Protein AF-A0A418VEW1-F1 (afdb_monomer)

Radius of gyration: 13.75 Å; Cα contacts (8 Å, |Δi|>4): 126; chains: 1; bounding box: 34×32×37 Å

Sequence (76 aa):
MEGENQTATFRPGQPLPGDPSTTKERTLYHQARSGGPLATMTREGGTWQWRQLHGDVQDGYGSGTWSEMQQWLRQG

Foldseek 3Di:
DPPCPPPPPDFPFDADDPDPVPDDAPGWHWDAAPVGFIKIWGAHPQKIWMWTDDDPDDTDTDMGHPVVVVVVSHVD

Mean predicted aligned error: 7.28 Å

Solvent-accessible surface area (backbone atoms only — not comparable to full-atom values): 4604 Å² total; per-residue (Å²): 136,90,80,78,82,70,76,70,74,86,70,62,68,41,74,60,70,96,50,76,87,79,58,56,72,83,39,54,21,23,50,67,22,66,64,60,42,39,28,41,34,35,27,55,96,86,33,33,38,38,33,52,42,89,51,104,57,80,89,45,73,52,71,41,47,71,67,55,52,55,51,56,40,62,71,64

pLDDT: mean 83.75, std 16.17, range [41.0, 97.12]

Structure (mmCIF, N/CA/C/O backbone):
data_AF-A0A418VEW1-F1
#
_entry.id   AF-A0A418VEW1-F1
#
loop_
_atom_site.group_PDB
_atom_site.id
_atom_site.type_symbol
_atom_site.label_atom_id
_atom_site.label_alt_id
_atom_site.label_comp_id
_atom_site.label_asym_id
_atom_site.label_entity_id
_atom_site.label_seq_id
_atom_site.pdbx_PDB_ins_code
_atom_site.Cartn_x
_atom_site.Cartn_y
_atom_site.Cartn_z
_atom_site.occupancy
_atom_site.B_iso_or_equiv
_atom_site.auth_seq_id
_atom_site.auth_comp_id
_atom_site.auth_asym_id
_atom_site.auth_atom_id
_atom_site.pdbx_PDB_model_num
ATOM 1 N N . MET A 1 1 ? 22.743 22.586 -25.699 1.00 41.00 1 MET A N 1
ATOM 2 C CA . MET A 1 1 ? 22.363 21.163 -25.815 1.00 41.00 1 MET A CA 1
ATOM 3 C C . MET A 1 1 ? 21.454 20.860 -24.639 1.00 41.00 1 MET A C 1
ATOM 5 O O . MET A 1 1 ? 21.933 20.426 -23.605 1.00 41.00 1 MET A O 1
ATOM 9 N N . GLU A 1 2 ? 20.173 21.198 -24.753 1.00 42.28 2 GLU A N 1
ATOM 10 C CA . GLU A 1 2 ? 19.186 20.968 -23.691 1.00 42.28 2 GLU A CA 1
ATOM 11 C C . GLU A 1 2 ? 18.436 19.686 -24.04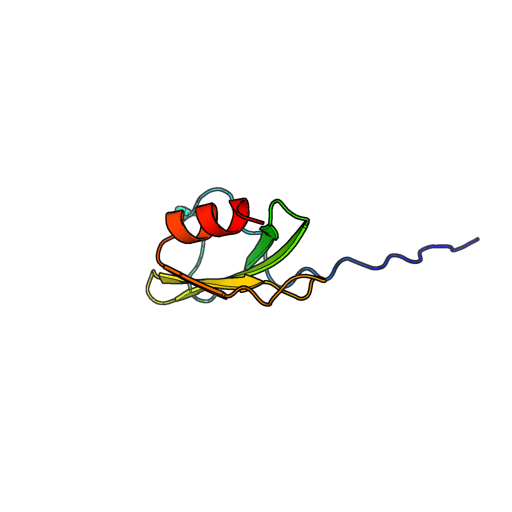4 1.00 42.28 2 GLU A C 1
ATOM 13 O O . GLU A 1 2 ? 17.429 19.688 -24.742 1.00 42.28 2 GLU A O 1
ATOM 18 N N . GLY A 1 3 ? 19.049 18.564 -23.674 1.00 44.16 3 GLY A N 1
ATOM 19 C CA . GLY A 1 3 ? 18.528 17.217 -23.881 1.00 44.16 3 GLY A CA 1
ATOM 20 C C . GLY A 1 3 ? 17.911 16.669 -22.604 1.00 44.16 3 GLY A C 1
ATOM 21 O O . GLY A 1 3 ? 18.221 15.553 -22.210 1.00 44.16 3 GLY A O 1
ATOM 22 N N . GLU A 1 4 ? 17.076 17.451 -21.930 1.00 45.94 4 GLU A N 1
ATOM 23 C CA . GLU A 1 4 ? 16.303 16.972 -20.788 1.00 45.94 4 GLU A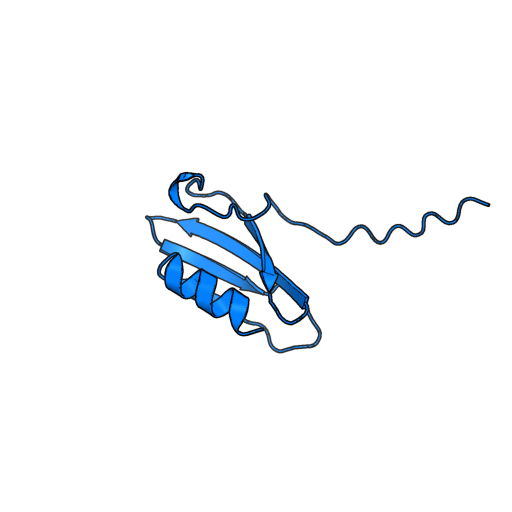 CA 1
ATOM 24 C C . GLU A 1 4 ? 14.991 16.374 -21.291 1.00 45.94 4 GLU A C 1
ATOM 26 O O . GLU A 1 4 ? 13.905 16.873 -21.013 1.00 45.94 4 GLU A O 1
ATOM 31 N N . ASN A 1 5 ? 15.076 15.277 -22.048 1.00 46.78 5 ASN A N 1
ATOM 32 C CA . ASN A 1 5 ? 13.907 14.431 -22.276 1.00 46.78 5 ASN A CA 1
ATOM 33 C C . ASN A 1 5 ? 13.672 13.605 -21.000 1.00 46.78 5 ASN A C 1
ATOM 35 O O . ASN A 1 5 ? 13.853 12.390 -20.961 1.00 46.78 5 ASN A O 1
ATOM 39 N N . GLN A 1 6 ? 13.371 14.305 -19.905 1.00 47.09 6 GLN A N 1
ATOM 40 C CA . GLN A 1 6 ? 12.967 13.714 -18.644 1.00 47.09 6 GLN A CA 1
ATOM 41 C C . GLN A 1 6 ? 11.532 13.226 -18.842 1.00 47.09 6 GLN A C 1
ATOM 43 O O . GLN A 1 6 ? 10.572 13.936 -18.550 1.00 47.09 6 GLN A O 1
ATOM 48 N N . THR A 1 7 ? 11.356 12.003 -19.346 1.00 50.00 7 THR A N 1
ATOM 49 C CA . THR A 1 7 ? 10.123 11.247 -19.106 1.00 50.00 7 THR A CA 1
ATOM 50 C C . THR A 1 7 ? 10.015 11.052 -17.598 1.00 50.00 7 THR A C 1
ATOM 52 O O . THR A 1 7 ? 10.464 10.039 -17.061 1.00 50.00 7 THR A O 1
ATOM 55 N N . ALA A 1 8 ? 9.511 12.062 -16.887 1.00 56.41 8 ALA A N 1
ATOM 56 C CA . ALA A 1 8 ? 9.238 11.980 -15.468 1.00 56.41 8 ALA A CA 1
ATOM 57 C C . ALA A 1 8 ? 8.303 10.788 -15.280 1.00 56.41 8 ALA A C 1
ATOM 59 O O . ALA A 1 8 ? 7.152 10.818 -15.714 1.00 56.41 8 ALA A O 1
ATOM 60 N N . THR A 1 9 ? 8.824 9.701 -14.708 1.00 68.25 9 THR A N 1
ATOM 61 C CA . THR A 1 9 ? 8.029 8.516 -14.396 1.00 68.25 9 THR A CA 1
ATOM 62 C C . THR A 1 9 ? 6.822 8.988 -13.600 1.00 68.25 9 THR A C 1
ATOM 64 O O . THR A 1 9 ? 6.988 9.562 -12.523 1.00 68.25 9 THR A O 1
ATOM 67 N N . PHE A 1 10 ? 5.622 8.807 -14.149 1.00 71.44 10 PHE A N 1
ATOM 68 C CA . PHE A 1 10 ? 4.388 9.213 -13.491 1.00 71.44 10 PHE A CA 1
ATOM 69 C C . PHE A 1 10 ? 4.312 8.544 -12.114 1.00 71.44 10 PHE A C 1
ATOM 71 O O . PHE A 1 10 ? 4.361 7.322 -12.021 1.00 71.44 10 PHE A O 1
ATOM 78 N N . ARG A 1 11 ? 4.229 9.340 -11.044 1.00 80.38 11 ARG A N 1
ATOM 79 C CA . ARG A 1 11 ? 4.198 8.878 -9.647 1.00 80.38 11 ARG A CA 1
ATOM 80 C C . ARG A 1 11 ? 2.962 9.453 -8.959 1.00 80.38 11 ARG A C 1
ATOM 82 O O . ARG A 1 11 ? 3.014 10.579 -8.467 1.00 80.38 11 ARG A O 1
ATOM 89 N N . PRO A 1 12 ? 1.829 8.739 -8.961 1.00 84.56 12 PRO A N 1
ATOM 90 C CA . PRO A 1 12 ? 0.599 9.250 -8.370 1.00 84.56 12 PRO A CA 1
ATOM 91 C C . PRO A 1 12 ? 0.649 9.205 -6.842 1.00 84.56 12 PRO A C 1
ATOM 93 O O . PRO A 1 12 ? 1.064 8.214 -6.247 1.00 84.56 12 PRO A O 1
ATOM 96 N N . GLY A 1 13 ? 0.157 10.256 -6.191 1.00 90.88 13 GLY A N 1
ATOM 97 C CA . GLY A 1 13 ? 0.083 10.295 -4.731 1.00 90.88 13 GLY A CA 1
ATOM 98 C C . GLY A 1 13 ? 1.457 10.226 -4.052 1.00 90.88 13 GLY A C 1
ATOM 99 O O . GLY A 1 13 ? 2.457 10.706 -4.583 1.00 90.88 13 GLY A O 1
ATOM 100 N N . GLN A 1 14 ? 1.503 9.646 -2.854 1.00 94.00 14 GLN A N 1
ATOM 101 C CA . GLN A 1 14 ? 2.710 9.571 -2.021 1.00 94.00 14 GLN A CA 1
ATOM 102 C C . GLN A 1 14 ? 3.450 8.237 -2.197 1.00 94.00 14 GLN A C 1
ATOM 104 O O . GLN A 1 14 ? 2.817 7.237 -2.511 1.00 94.00 14 GLN A O 1
ATOM 109 N N . PRO A 1 15 ? 4.773 8.160 -1.984 1.00 94.12 15 PRO A N 1
ATOM 110 C CA . PRO A 1 15 ? 5.445 6.865 -1.928 1.00 94.12 15 PRO A CA 1
ATOM 111 C C . PRO A 1 15 ? 4.872 6.029 -0.779 1.00 94.12 15 PRO A C 1
ATOM 113 O O . PRO A 1 15 ? 4.619 6.559 0.307 1.00 94.12 15 PRO A O 1
ATOM 116 N N . LEU A 1 16 ? 4.661 4.733 -1.009 1.00 94.25 16 LEU A N 1
ATOM 117 C CA . LEU A 1 16 ? 4.223 3.831 0.049 1.00 94.25 16 LEU A CA 1
ATOM 118 C C . LEU A 1 16 ? 5.310 3.764 1.138 1.00 94.25 16 LEU A C 1
ATOM 120 O O . LEU A 1 16 ? 6.456 3.423 0.829 1.00 94.25 16 LEU A O 1
ATOM 124 N N . PRO A 1 17 ? 4.996 4.095 2.400 1.00 93.38 17 PRO A N 1
ATOM 125 C CA . PRO A 1 17 ? 5.972 3.996 3.474 1.00 93.38 17 PRO A CA 1
ATOM 126 C C . PRO A 1 17 ? 6.268 2.530 3.819 1.00 93.38 17 PRO A C 1
ATOM 128 O O . PRO A 1 17 ? 5.461 1.643 3.566 1.00 93.38 17 PRO A O 1
ATOM 131 N N . GLY A 1 18 ? 7.418 2.263 4.441 1.00 90.75 18 GLY A N 1
ATOM 132 C CA . GLY A 1 18 ? 7.768 0.906 4.887 1.00 90.75 18 GLY A CA 1
ATOM 133 C C . GLY A 1 18 ? 6.963 0.423 6.099 1.00 90.75 18 GLY A C 1
ATOM 134 O O . GLY A 1 18 ? 6.838 -0.781 6.309 1.00 90.75 18 GLY A O 1
ATOM 135 N N . ASP A 1 19 ? 6.405 1.354 6.879 1.00 90.19 19 ASP A N 1
ATOM 136 C CA . ASP A 1 19 ? 5.659 1.058 8.100 1.00 90.19 19 ASP A CA 1
ATOM 137 C C . ASP A 1 19 ? 4.159 1.384 7.930 1.00 90.19 19 ASP A C 1
ATOM 139 O O . ASP A 1 19 ? 3.812 2.545 7.670 1.00 90.19 19 ASP A O 1
ATOM 143 N N . PRO A 1 20 ? 3.244 0.412 8.118 1.00 88.56 20 PRO A N 1
ATOM 144 C CA . PRO A 1 20 ? 1.807 0.632 7.968 1.00 88.56 20 PRO A CA 1
ATOM 145 C C . PRO A 1 20 ? 1.220 1.647 8.958 1.00 88.56 20 PRO A C 1
ATOM 147 O O . PRO A 1 20 ? 0.194 2.254 8.656 1.00 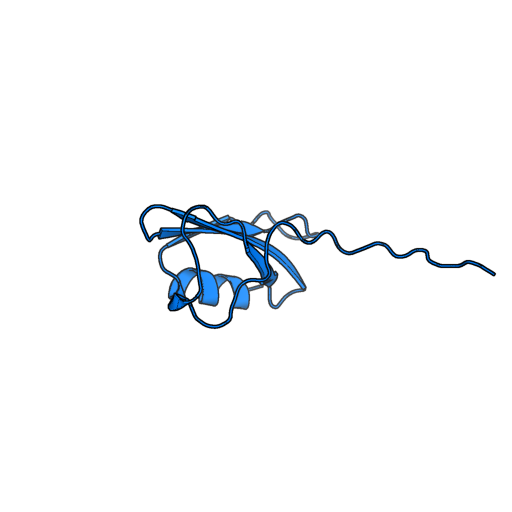88.56 20 PRO A O 1
ATOM 150 N N . SER A 1 21 ? 1.826 1.863 10.127 1.00 90.06 21 SER A N 1
ATOM 151 C CA . SER A 1 21 ? 1.347 2.836 11.124 1.00 90.06 21 SER A CA 1
ATOM 152 C C . SER A 1 21 ? 1.516 4.287 10.672 1.00 90.06 21 SER A C 1
ATOM 154 O O . SER A 1 21 ? 0.815 5.173 11.152 1.00 90.06 21 SER A O 1
ATOM 156 N N . THR A 1 22 ? 2.397 4.528 9.700 1.00 92.19 22 THR A N 1
ATOM 157 C CA . THR A 1 22 ? 2.624 5.855 9.109 1.00 92.19 22 THR A CA 1
ATOM 158 C C . THR A 1 22 ? 1.647 6.177 7.974 1.00 92.19 22 THR A C 1
ATOM 160 O O . THR A 1 22 ? 1.637 7.290 7.443 1.00 92.19 22 THR A O 1
ATOM 163 N N . THR A 1 23 ? 0.813 5.205 7.598 1.00 93.62 23 THR A N 1
ATOM 164 C CA . THR A 1 23 ? -0.184 5.362 6.540 1.00 93.62 23 THR A CA 1
ATOM 165 C C . THR A 1 23 ? -1.441 6.045 7.056 1.00 93.62 23 THR A C 1
ATOM 167 O O . THR A 1 23 ? -1.784 5.972 8.237 1.00 93.62 23 THR A O 1
ATOM 170 N N . LYS A 1 24 ? -2.149 6.712 6.150 1.00 95.06 24 LYS A N 1
ATOM 171 C CA . LYS A 1 24 ? -3.395 7.418 6.422 1.00 95.06 24 LYS A CA 1
ATOM 172 C C . LYS A 1 24 ? -4.505 6.841 5.558 1.00 95.06 24 LYS A C 1
ATOM 174 O O . LYS A 1 24 ? -4.287 6.490 4.398 1.00 95.06 24 LYS A O 1
ATOM 179 N N . GLU A 1 25 ? -5.702 6.781 6.128 1.00 95.06 25 GLU A N 1
ATOM 180 C CA . GLU A 1 25 ? -6.917 6.466 5.378 1.00 95.06 25 GLU A CA 1
ATOM 181 C C . GLU A 1 25 ? -7.112 7.475 4.235 1.00 95.06 25 GLU A C 1
ATOM 183 O O . GLU A 1 25 ? -6.664 8.626 4.324 1.00 95.06 25 GLU A O 1
ATOM 188 N N . ARG A 1 26 ? -7.787 7.050 3.161 1.00 94.44 26 ARG A N 1
ATOM 189 C CA . ARG A 1 26 ? -8.157 7.890 2.006 1.00 94.44 26 ARG A CA 1
ATOM 190 C C . ARG A 1 26 ? -6.975 8.582 1.325 1.00 94.44 26 ARG A C 1
ATOM 192 O O . ARG A 1 26 ? -7.141 9.588 0.640 1.00 94.44 26 ARG A O 1
ATOM 199 N N . THR A 1 27 ? -5.768 8.060 1.525 1.00 94.56 27 THR A N 1
A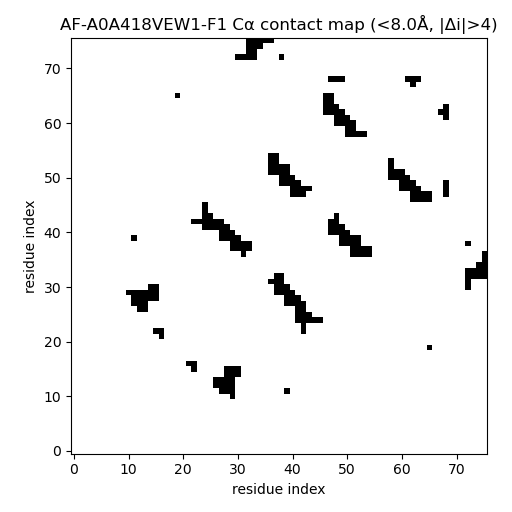TOM 200 C CA . THR A 1 27 ? -4.541 8.592 0.933 1.00 94.56 27 THR A CA 1
ATOM 201 C C . THR A 1 27 ? -4.063 7.650 -0.158 1.00 94.56 27 THR A C 1
ATOM 203 O O . THR A 1 27 ? -3.917 6.451 0.070 1.00 94.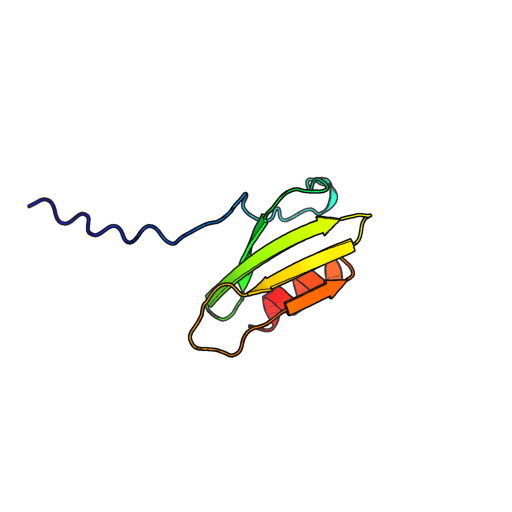56 27 THR A O 1
ATOM 206 N N . LEU A 1 28 ? -3.835 8.206 -1.348 1.00 95.06 28 LEU A N 1
ATOM 207 C CA . LEU A 1 28 ? -3.290 7.469 -2.479 1.00 95.06 28 LEU A CA 1
ATOM 208 C C . LEU A 1 28 ? -1.774 7.338 -2.328 1.00 95.06 28 LEU A C 1
ATOM 210 O O . LEU A 1 28 ? -1.062 8.344 -2.241 1.00 95.06 28 LEU A O 1
ATOM 214 N N . TYR A 1 29 ? -1.295 6.104 -2.365 1.00 95.44 29 TYR A N 1
ATOM 215 C CA . TYR A 1 29 ? 0.114 5.750 -2.349 1.00 95.44 29 TYR A CA 1
ATOM 216 C C . TYR A 1 29 ? 0.540 5.077 -3.658 1.00 95.44 29 TYR A C 1
ATOM 218 O O . TYR A 1 29 ? -0.294 4.508 -4.365 1.00 95.44 29 TYR A O 1
ATOM 226 N N . HIS A 1 30 ? 1.838 5.098 -3.961 1.00 94.38 30 HIS A N 1
ATOM 227 C CA . HIS A 1 30 ? 2.448 4.375 -5.073 1.00 94.38 30 HIS A CA 1
ATOM 228 C C . HIS A 1 30 ? 3.692 3.590 -4.654 1.00 94.38 30 HIS A C 1
ATOM 230 O O . HIS A 1 30 ? 4.463 4.019 -3.795 1.00 94.38 30 HIS A O 1
ATOM 236 N N . GLN A 1 31 ? 3.922 2.462 -5.324 1.00 92.38 31 GLN A N 1
ATOM 237 C CA . GLN A 1 31 ? 5.159 1.689 -5.226 1.00 92.38 31 GLN A CA 1
ATOM 238 C C . GLN A 1 31 ? 5.360 0.848 -6.490 1.00 92.38 31 GLN A C 1
ATOM 240 O O . GLN A 1 31 ? 4.390 0.378 -7.083 1.00 92.38 31 GLN A O 1
ATOM 245 N N . ALA A 1 32 ? 6.612 0.670 -6.915 1.00 89.56 32 ALA A N 1
ATOM 246 C CA . ALA A 1 32 ? 6.944 -0.265 -7.986 1.00 89.56 32 ALA A CA 1
ATOM 247 C C . ALA A 1 32 ? 6.857 -1.709 -7.475 1.00 89.56 32 ALA A C 1
ATOM 249 O O . ALA A 1 32 ? 7.344 -2.015 -6.384 1.00 89.56 32 ALA A O 1
ATOM 250 N N . ARG A 1 33 ? 6.251 -2.594 -8.267 1.00 88.44 33 ARG A N 1
ATOM 251 C CA . ARG A 1 33 ? 6.305 -4.042 -8.034 1.00 88.44 33 ARG A CA 1
ATOM 252 C C . ARG A 1 33 ? 7.706 -4.569 -8.346 1.00 88.44 33 ARG A C 1
ATOM 254 O O . ARG A 1 33 ? 8.462 -3.921 -9.070 1.00 88.44 33 ARG A O 1
ATOM 261 N N . SER A 1 34 ? 8.034 -5.758 -7.842 1.00 84.62 34 SER A N 1
ATOM 262 C CA . SER A 1 34 ? 9.338 -6.402 -8.075 1.00 84.62 34 SER A CA 1
ATOM 263 C C . SER A 1 34 ? 9.719 -6.519 -9.562 1.00 84.62 34 SER A C 1
ATOM 265 O O . SER A 1 34 ? 10.881 -6.303 -9.894 1.00 84.62 34 SER A O 1
ATOM 267 N N . GLY A 1 35 ? 8.751 -6.743 -10.453 1.00 77.31 35 GLY A N 1
ATOM 268 C CA . GLY A 1 35 ? 8.958 -6.843 -11.902 1.00 77.31 35 GLY A CA 1
ATOM 269 C C . GLY A 1 35 ? 9.031 -5.516 -12.654 1.00 77.31 35 GLY A C 1
ATOM 270 O O . GLY A 1 35 ? 9.194 -5.519 -13.871 1.00 77.31 35 GLY A O 1
ATOM 271 N N . GLY A 1 36 ? 8.889 -4.376 -11.969 1.00 80.38 36 GLY A N 1
ATOM 272 C CA . GLY A 1 36 ? 8.989 -3.043 -12.570 1.00 80.38 36 GLY A CA 1
ATOM 273 C C . GLY A 1 36 ? 7.681 -2.257 -12.761 1.00 80.38 36 GLY A C 1
ATOM 274 O O . GLY A 1 36 ? 7.751 -1.031 -12.644 1.00 80.38 36 GLY A O 1
ATOM 275 N N . PRO A 1 37 ? 6.493 -2.863 -12.996 1.00 85.94 37 PRO A N 1
ATOM 276 C CA . PRO A 1 37 ? 5.254 -2.097 -13.109 1.00 85.94 37 PRO A CA 1
ATOM 277 C C . PRO A 1 37 ? 4.957 -1.280 -11.852 1.00 85.94 37 PRO A C 1
ATOM 279 O O . PRO A 1 37 ? 5.111 -1.758 -10.724 1.00 85.94 37 PRO A O 1
ATOM 282 N N . LEU A 1 38 ? 4.490 -0.048 -12.041 1.00 88.62 38 LEU A N 1
ATOM 283 C CA . LEU A 1 38 ? 4.065 0.799 -10.933 1.00 88.62 38 LEU A CA 1
ATOM 284 C C . LEU A 1 38 ? 2.691 0.352 -10.433 1.00 88.62 38 LEU A C 1
ATOM 286 O O . LEU A 1 38 ? 1.849 -0.063 -11.217 1.00 88.62 38 LEU A O 1
ATOM 290 N N . ALA A 1 39 ? 2.429 0.466 -9.139 1.00 91.81 39 ALA A N 1
ATOM 291 C CA . ALA A 1 39 ? 1.113 0.245 -8.559 1.00 91.81 39 ALA A CA 1
ATOM 292 C C . ALA A 1 39 ? 0.650 1.470 -7.767 1.00 91.81 39 ALA A C 1
ATOM 294 O O . ALA A 1 39 ? 1.465 2.239 -7.257 1.00 91.81 39 ALA A O 1
ATOM 295 N N . THR A 1 40 ? -0.668 1.615 -7.636 1.00 94.06 40 THR A N 1
ATOM 296 C CA . THR A 1 40 ? -1.333 2.524 -6.692 1.00 94.06 40 THR A CA 1
ATOM 297 C C . THR A 1 40 ? -2.080 1.754 -5.629 1.00 94.06 40 THR A C 1
ATOM 299 O O . THR A 1 40 ? -2.612 0.683 -5.914 1.00 94.06 40 THR A O 1
ATOM 302 N N . MET A 1 41 ? -2.147 2.315 -4.430 1.00 95.31 41 MET A N 1
ATOM 303 C CA . MET A 1 41 ? -2.837 1.709 -3.306 1.00 95.31 41 MET A CA 1
ATOM 304 C C . MET A 1 41 ? -3.439 2.764 -2.383 1.00 95.31 41 MET A C 1
ATOM 306 O O . MET A 1 41 ? -2.854 3.823 -2.178 1.00 95.31 41 MET A O 1
ATOM 310 N N . THR A 1 42 ? -4.604 2.464 -1.826 1.00 96.44 42 THR A N 1
ATOM 311 C CA . THR A 1 42 ? -5.346 3.339 -0.915 1.00 96.44 42 THR A CA 1
ATOM 312 C C . THR A 1 42 ? -5.862 2.499 0.240 1.00 96.44 42 THR A C 1
ATOM 314 O O . THR A 1 42 ? -6.217 1.333 0.056 1.00 96.44 42 THR A O 1
ATOM 317 N N . ARG A 1 43 ? -5.908 3.084 1.435 1.00 94.88 43 ARG A N 1
ATOM 318 C CA . ARG A 1 43 ? -6.469 2.446 2.623 1.00 94.88 43 ARG A CA 1
ATOM 319 C C . ARG A 1 43 ? -7.840 3.040 2.937 1.00 94.88 43 ARG A C 1
ATOM 321 O O . ARG A 1 43 ? -7.944 4.251 3.122 1.00 94.88 43 ARG A O 1
ATOM 328 N N . GLU A 1 44 ? -8.868 2.203 2.979 1.00 93.81 44 GLU A N 1
ATOM 329 C CA . GLU A 1 44 ? -10.257 2.587 3.247 1.00 93.81 44 GLU A CA 1
ATOM 330 C C . GLU A 1 44 ? -10.879 1.617 4.253 1.00 93.81 44 GLU A C 1
ATOM 332 O O . GLU A 1 44 ? -10.900 0.404 4.034 1.00 93.81 44 GLU A O 1
ATOM 337 N N . GLY A 1 45 ? -11.388 2.137 5.369 1.00 91.25 45 GLY A N 1
ATOM 338 C CA . GLY A 1 45 ? -12.011 1.319 6.410 1.00 91.25 45 GLY A CA 1
ATOM 339 C C . GLY A 1 45 ? -11.046 0.300 7.021 1.00 91.25 45 GLY A C 1
ATOM 340 O O . GLY A 1 45 ? -11.470 -0.772 7.443 1.00 91.25 45 GLY A O 1
ATOM 341 N N . GLY A 1 46 ? -9.743 0.597 7.030 1.00 90.06 46 GLY A N 1
ATOM 342 C CA . GLY A 1 46 ? -8.707 -0.335 7.479 1.00 90.06 46 GLY A CA 1
ATOM 343 C C . GLY A 1 46 ? -8.323 -1.427 6.472 1.00 90.06 46 GLY A C 1
ATOM 344 O O . GLY A 1 46 ? -7.394 -2.186 6.753 1.00 90.06 46 GLY A O 1
ATOM 345 N N . THR A 1 47 ? -8.961 -1.489 5.302 1.00 95.25 47 THR A N 1
ATOM 346 C CA . THR A 1 47 ? -8.618 -2.405 4.207 1.00 95.25 47 THR A CA 1
ATOM 347 C C . THR A 1 47 ? -7.801 -1.681 3.145 1.00 95.25 47 THR A C 1
ATOM 349 O O . THR A 1 47 ? -8.098 -0.550 2.766 1.00 95.25 47 THR A O 1
ATOM 352 N N . TRP A 1 48 ? -6.760 -2.335 2.646 1.00 97.12 48 TRP A N 1
ATOM 353 C CA . TRP A 1 48 ? -5.987 -1.858 1.509 1.00 97.12 48 TRP A CA 1
ATOM 354 C C . TRP A 1 48 ? -6.650 -2.273 0.211 1.00 97.12 48 TRP A C 1
ATOM 356 O O . TRP A 1 48 ? -7.084 -3.410 0.064 1.00 97.12 48 TRP A O 1
ATOM 366 N N . GLN A 1 49 ? -6.684 -1.357 -0.742 1.00 96.81 49 GLN A N 1
ATOM 367 C CA . GLN A 1 49 ? -7.033 -1.609 -2.131 1.00 96.81 49 GLN A CA 1
ATOM 368 C C . GLN A 1 49 ? -5.827 -1.235 -2.975 1.00 96.81 49 GLN A C 1
ATOM 370 O O . GLN A 1 49 ? -5.230 -0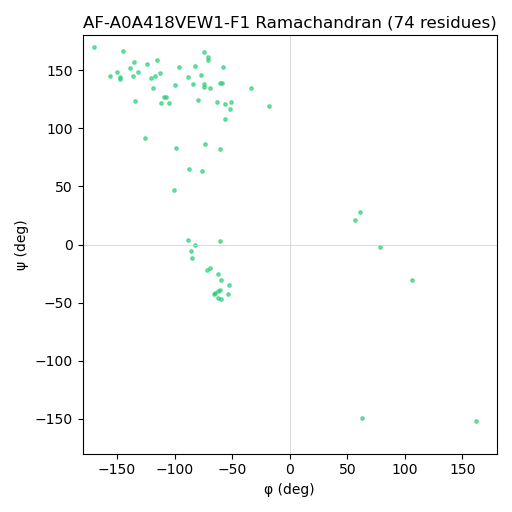.184 -2.747 1.00 96.81 49 GLN A O 1
ATOM 375 N N . TRP A 1 50 ? -5.455 -2.071 -3.937 1.00 95.19 50 TRP A N 1
ATOM 376 C CA . TRP A 1 50 ? -4.320 -1.818 -4.812 1.00 95.19 50 TRP A CA 1
ATOM 377 C C . TRP A 1 50 ? -4.621 -2.205 -6.252 1.00 95.19 50 TRP A C 1
ATOM 379 O O . TRP A 1 50 ? -5.428 -3.086 -6.546 1.00 95.19 50 TRP A O 1
ATOM 389 N N . ARG A 1 51 ? -3.945 -1.520 -7.166 1.00 92.62 51 ARG A N 1
ATOM 390 C CA . ARG A 1 51 ? -4.003 -1.778 -8.601 1.00 92.62 51 ARG A CA 1
ATOM 391 C C . ARG A 1 51 ? -2.665 -1.462 -9.240 1.00 92.62 51 ARG A C 1
ATOM 393 O O . ARG A 1 51 ? -2.013 -0.487 -8.867 1.00 92.62 51 ARG A O 1
ATOM 400 N N . GLN A 1 52 ? -2.276 -2.261 -10.213 1.00 90.62 52 GLN A N 1
ATOM 401 C CA . GLN A 1 52 ? -1.178 -1.964 -11.109 1.00 90.62 52 GLN A CA 1
ATOM 402 C C . GLN A 1 52 ? -1.596 -0.801 -12.013 1.00 90.62 52 GLN A C 1
ATOM 404 O O . GLN A 1 52 ? -2.716 -0.749 -12.516 1.00 90.62 52 GLN A O 1
ATOM 409 N N . LEU A 1 53 ? -0.703 0.162 -12.172 1.00 82.38 53 LEU A N 1
ATOM 410 C CA . LEU A 1 53 ? -0.755 1.133 -13.246 1.00 82.38 53 LEU A CA 1
ATOM 411 C C . LEU A 1 53 ? -0.010 0.547 -14.439 1.00 82.38 53 LEU A C 1
ATOM 413 O O . LEU A 1 53 ? 0.983 -0.149 -14.245 1.00 82.38 53 LEU A O 1
ATOM 417 N N . HIS A 1 54 ? -0.505 0.843 -15.638 1.00 69.94 54 HIS A N 1
ATOM 418 C CA . HIS A 1 54 ? 0.000 0.383 -16.932 1.00 69.94 54 HIS A CA 1
ATOM 419 C C . HIS A 1 54 ? 1.441 -0.170 -16.938 1.00 69.94 54 HIS A C 1
ATOM 421 O O . HIS A 1 54 ? 2.407 0.545 -16.672 1.00 69.94 54 HIS A O 1
ATOM 427 N N . GLY A 1 55 ? 1.555 -1.440 -17.326 1.00 57.06 55 GLY A N 1
ATOM 428 C CA . GLY A 1 55 ? 2.768 -2.105 -17.798 1.00 57.06 55 GLY A CA 1
ATOM 429 C C . GLY A 1 55 ? 2.372 -3.113 -18.883 1.00 57.06 55 GLY A C 1
ATOM 430 O O . GLY A 1 55 ? 1.189 -3.416 -19.010 1.00 57.06 55 GLY A O 1
ATOM 431 N N . ASP A 1 56 ? 3.326 -3.643 -19.651 1.00 58.66 56 ASP A N 1
ATOM 432 C CA . ASP A 1 56 ? 3.120 -4.643 -20.729 1.00 58.66 56 ASP A CA 1
ATOM 433 C C . ASP A 1 56 ? 2.500 -5.987 -20.271 1.00 58.66 56 ASP A C 1
ATOM 435 O O . ASP A 1 56 ? 2.340 -6.925 -21.048 1.00 58.66 56 ASP A O 1
ATOM 439 N N . VAL A 1 57 ? 2.153 -6.098 -18.991 1.00 56.31 57 VAL A N 1
ATOM 440 C CA . VAL A 1 57 ? 1.619 -7.289 -18.331 1.00 56.31 57 VAL A CA 1
ATOM 441 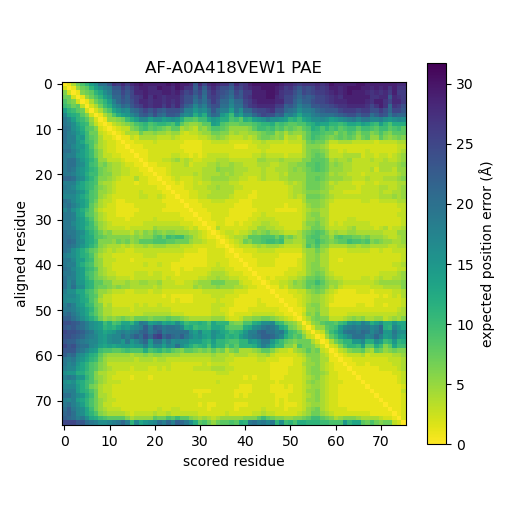C C . VAL A 1 57 ? 0.209 -7.018 -17.825 1.00 56.31 57 VAL A C 1
ATOM 443 O O . VAL A 1 57 ? -0.085 -5.915 -17.368 1.00 56.31 57 VAL A O 1
ATOM 446 N N . GLN A 1 58 ? -0.625 -8.062 -17.892 1.00 61.78 58 GLN A N 1
ATOM 447 C CA . GLN A 1 58 ? -2.035 -8.103 -17.491 1.00 61.78 58 GLN A CA 1
ATOM 448 C C . GLN A 1 58 ? -2.351 -7.211 -16.278 1.00 61.78 58 GLN A C 1
ATOM 450 O O . GLN A 1 58 ? -1.635 -7.241 -15.272 1.00 61.78 58 GLN A O 1
ATOM 455 N N . ASP A 1 59 ? -3.448 -6.453 -16.365 1.00 69.75 59 ASP A N 1
ATOM 456 C CA . ASP A 1 59 ? -3.942 -5.617 -15.272 1.00 69.75 59 ASP A CA 1
ATOM 457 C C . ASP A 1 59 ? -4.059 -6.428 -13.972 1.00 69.75 59 ASP A C 1
ATOM 459 O O . ASP A 1 59 ? -4.740 -7.454 -13.907 1.00 69.75 59 ASP A O 1
ATOM 463 N N . GLY A 1 60 ? -3.376 -5.964 -12.924 1.00 84.19 60 GLY A N 1
ATOM 464 C CA . GLY A 1 60 ? -3.415 -6.569 -11.596 1.00 84.19 60 GLY A CA 1
ATOM 465 C C . GLY A 1 60 ? -4.175 -5.682 -10.619 1.00 84.19 60 GLY A C 1
ATOM 466 O O . GLY A 1 60 ? -3.831 -4.514 -10.464 1.00 84.19 60 GLY A O 1
ATOM 467 N N . TYR A 1 61 ? -5.168 -6.225 -9.921 1.00 91.25 61 TYR A N 1
ATOM 468 C CA . TYR A 1 61 ? -5.899 -5.538 -8.852 1.00 91.25 61 TYR A CA 1
ATOM 469 C C . TYR A 1 61 ? -6.074 -6.457 -7.642 1.00 91.25 61 TYR A C 1
ATOM 471 O O . TYR A 1 61 ? -6.018 -7.680 -7.767 1.00 91.25 61 TYR A O 1
ATOM 479 N N . GLY A 1 62 ? -6.278 -5.877 -6.462 1.00 94.19 62 GLY A N 1
ATOM 480 C CA . GLY A 1 62 ? -6.539 -6.638 -5.248 1.00 94.19 62 GLY A C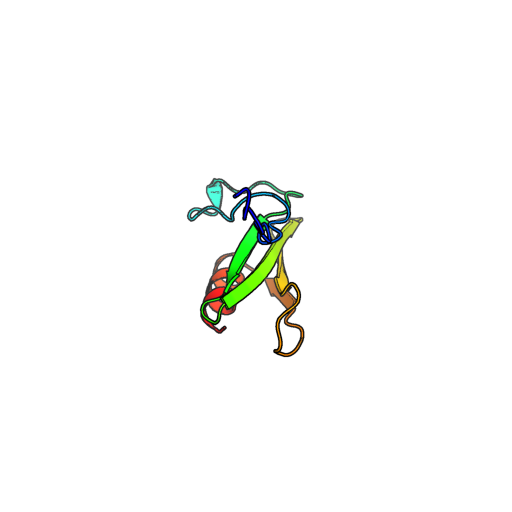A 1
ATOM 481 C C . GLY A 1 62 ? -6.969 -5.769 -4.074 1.00 94.19 62 GLY A C 1
ATOM 482 O O . GLY A 1 62 ? -6.912 -4.539 -4.117 1.00 94.19 62 GLY A O 1
ATOM 483 N N . SER A 1 63 ? -7.424 -6.434 -3.018 1.00 96.56 63 SER A N 1
ATOM 484 C CA . SER A 1 63 ? -7.786 -5.800 -1.757 1.00 96.56 63 SER A CA 1
ATOM 485 C C . SER A 1 63 ? -7.553 -6.749 -0.590 1.00 96.56 63 SER A C 1
ATOM 487 O O . SER A 1 63 ? -7.743 -7.953 -0.747 1.00 96.56 63 SER A O 1
ATOM 489 N N . GLY A 1 64 ? -7.200 -6.218 0.577 1.00 96.62 64 GLY A N 1
ATOM 490 C CA . GLY A 1 64 ? -6.923 -7.024 1.761 1.00 96.62 64 GLY A CA 1
ATOM 491 C C . GLY A 1 64 ? -6.130 -6.276 2.826 1.00 96.62 64 GLY A C 1
ATOM 492 O O . GLY A 1 64 ? -6.202 -5.055 2.966 1.00 96.62 64 GLY A O 1
ATOM 493 N N . THR A 1 65 ? -5.375 -7.025 3.611 1.00 96.56 65 THR A N 1
ATOM 494 C CA . THR A 1 65 ? -4.484 -6.516 4.652 1.00 96.56 65 THR A CA 1
ATOM 495 C C . THR A 1 65 ? -3.215 -5.894 4.066 1.00 96.56 65 THR A C 1
ATOM 497 O O . THR A 1 65 ? -2.851 -6.113 2.909 1.00 96.56 65 THR A O 1
ATOM 500 N N . TRP A 1 66 ? -2.485 -5.149 4.903 1.00 94.75 66 TRP A N 1
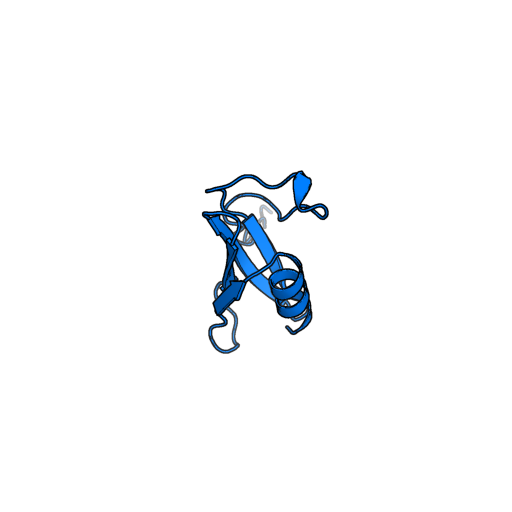ATOM 501 C CA . TRP A 1 66 ? -1.149 -4.649 4.558 1.00 94.75 66 TRP A CA 1
ATOM 502 C C . TRP A 1 66 ? -0.210 -5.773 4.100 1.00 94.75 66 TRP A C 1
ATOM 504 O O . TRP A 1 66 ? 0.511 -5.623 3.118 1.00 94.75 66 TRP A O 1
ATOM 514 N N . SER A 1 67 ? -0.237 -6.912 4.796 1.00 95.19 67 SER A N 1
ATOM 515 C CA . SER A 1 67 ? 0.621 -8.057 4.493 1.00 95.19 67 SER A CA 1
ATOM 516 C C . SER A 1 67 ? 0.306 -8.670 3.129 1.00 95.19 67 SER A C 1
ATOM 518 O O . SER A 1 67 ? 1.230 -8.978 2.381 1.00 95.19 67 SER A O 1
ATOM 520 N N . GLU A 1 68 ? -0.974 -8.809 2.777 1.00 95.88 68 GLU A N 1
ATOM 521 C CA . GLU A 1 68 ? -1.399 -9.319 1.464 1.00 95.88 68 GLU A CA 1
ATOM 522 C C . GLU A 1 68 ? -1.005 -8.364 0.332 1.00 95.88 68 GLU A C 1
ATOM 524 O O . GLU A 1 68 ? -0.461 -8.801 -0.681 1.00 95.88 68 GLU A O 1
ATOM 529 N N . MET A 1 69 ? -1.177 -7.054 0.532 1.00 95.44 69 MET A N 1
ATOM 530 C CA . MET A 1 69 ? -0.708 -6.031 -0.406 1.00 95.44 69 MET A CA 1
ATOM 531 C C . MET A 1 69 ? 0.817 -6.110 -0.606 1.00 95.44 69 MET A C 1
ATOM 533 O O . MET A 1 69 ? 1.295 -6.117 -1.739 1.00 95.44 69 MET A O 1
ATOM 537 N N . GLN A 1 70 ? 1.593 -6.207 0.480 1.00 94.75 70 GLN A N 1
ATOM 538 C CA . GLN A 1 70 ? 3.055 -6.339 0.421 1.00 94.75 70 GLN A CA 1
ATOM 539 C C . GLN A 1 70 ? 3.486 -7.623 -0.297 1.00 94.75 70 GLN A C 1
ATOM 541 O O . GLN A 1 70 ? 4.434 -7.605 -1.081 1.00 94.75 70 GLN A O 1
ATOM 546 N N . GLN A 1 71 ? 2.791 -8.740 -0.071 1.00 94.31 71 GLN A N 1
ATOM 547 C CA . GLN A 1 71 ? 3.038 -9.977 -0.813 1.00 94.31 71 GLN A CA 1
ATOM 548 C C . GLN A 1 71 ? 2.758 -9.793 -2.304 1.00 94.31 71 GLN A C 1
ATOM 550 O O . GLN A 1 71 ? 3.597 -10.155 -3.124 1.00 94.31 71 GLN A O 1
ATOM 555 N N . TRP A 1 72 ? 1.634 -9.175 -2.666 1.00 92.56 72 TRP A N 1
ATOM 556 C CA . TRP A 1 72 ? 1.291 -8.905 -4.060 1.00 92.56 72 TRP A CA 1
ATOM 557 C C . TRP A 1 72 ? 2.318 -7.999 -4.761 1.00 92.56 72 TRP A C 1
ATOM 559 O O . TRP A 1 72 ? 2.692 -8.262 -5.907 1.00 92.56 72 TRP A O 1
ATOM 569 N N . LEU A 1 73 ? 2.846 -6.975 -4.079 1.00 91.25 73 LEU A N 1
ATOM 570 C CA . LEU A 1 73 ? 3.912 -6.111 -4.611 1.00 91.25 73 LEU A CA 1
ATOM 571 C C . LEU A 1 73 ? 5.192 -6.897 -4.951 1.00 91.25 73 LEU A C 1
ATOM 573 O O . LEU A 1 73 ? 5.890 -6.550 -5.904 1.00 91.25 73 LEU A O 1
ATOM 577 N N . ARG A 1 74 ? 5.466 -7.982 -4.218 1.00 91.00 74 ARG A N 1
ATOM 578 C CA . ARG A 1 74 ? 6.638 -8.857 -4.402 1.00 91.00 74 ARG A CA 1
ATOM 579 C C . ARG A 1 74 ? 6.451 -9.948 -5.460 1.00 91.00 74 ARG A C 1
ATOM 581 O O . ARG A 1 74 ? 7.423 -10.599 -5.817 1.00 91.00 74 ARG A O 1
ATOM 588 N N . GLN A 1 75 ? 5.222 -10.171 -5.927 1.00 82.88 75 GLN A N 1
ATOM 589 C CA . GLN A 1 75 ? 4.874 -11.193 -6.928 1.00 82.88 75 GLN A CA 1
ATOM 590 C C . GLN A 1 75 ? 4.992 -10.699 -8.383 1.00 82.88 75 GLN A C 1
ATOM 592 O O . GLN A 1 75 ? 4.567 -11.406 -9.293 1.00 82.88 75 GLN A O 1
ATOM 597 N N . GLY A 1 76 ? 5.466 -9.468 -8.599 1.00 65.19 76 GLY A N 1
ATOM 598 C CA . GLY A 1 76 ? 5.662 -8.894 -9.934 1.00 65.19 76 GLY A CA 1
ATOM 599 C C . GLY A 1 76 ? 6.987 -9.306 -10.537 1.00 65.19 76 GLY A C 1
ATOM 600 O O . GLY A 1 76 ? 7.969 -9.322 -9.764 1.00 65.19 76 GLY A O 1
#

Secondary structure (DSSP, 8-state):
------------SEEPPSSGGG--TT-EEEEE-TTS-EEEEEEETTEEEEEE-S-SS---EEEE-HHHHHHHHHT-

Organism: NCBI:txid2320857